Protein AF-A0A9D2R2S8-F1 (afdb_monomer)

Foldseek 3Di:
DDLDDPVLVVQQVQLQVQLLCCCCPVVVDDSVVLVVLCCPDVLVVCSSNSPCCSRPVDHSVRSNVRSCVRVVNDDDPDPPPDD

Mean predicted aligned error: 6.1 Å

Solvent-accessible surface area (backbone atoms only — not comparable to full-atom values): 4743 Å² total; per-residue (Å²): 136,73,70,51,58,78,72,47,50,59,35,30,53,48,26,52,49,44,16,51,50,39,39,33,75,74,70,64,41,56,67,68,62,49,50,53,46,34,69,76,27,71,63,40,57,37,44,69,68,45,37,57,56,66,25,70,67,44,53,15,59,57,52,35,53,49,34,39,55,70,70,68,52,88,69,82,80,72,74,78,79,74,130

Sequence (83 aa):
MRAYDEDYLGMAQRVMGDMMDFAVNSYGFDADEFFGMFLVSDAAAQVEHGNPTYVAGMTGCELAKEVIRQSGLVREELPDERR

Organism: NCBI:txid2838557

Structure (mmCIF, N/CA/C/O backbone):
data_AF-A0A9D2R2S8-F1
#
_entry.id   AF-A0A9D2R2S8-F1
#
loop_
_atom_site.group_PDB
_atom_site.id
_atom_site.type_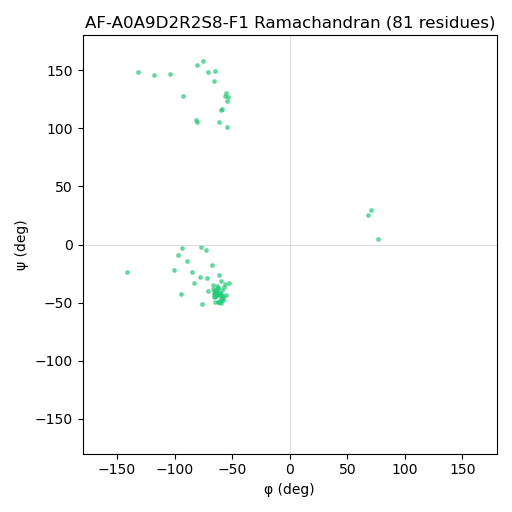symbol
_atom_site.label_atom_id
_atom_site.label_alt_id
_atom_site.label_comp_id
_atom_site.label_asym_id
_atom_site.label_entity_id
_atom_site.label_seq_id
_atom_site.pdbx_PDB_ins_code
_atom_site.Cartn_x
_atom_site.Cartn_y
_atom_site.Cartn_z
_atom_site.occupancy
_atom_site.B_iso_or_equiv
_atom_site.auth_seq_id
_atom_site.auth_comp_id
_atom_site.auth_asym_id
_atom_site.auth_atom_id
_atom_site.pdbx_PDB_model_num
ATOM 1 N N . MET A 1 1 ? 13.282 -11.688 -18.419 1.00 47.41 1 MET A N 1
ATOM 2 C CA . MET A 1 1 ? 12.296 -10.590 -18.422 1.00 47.41 1 MET A CA 1
ATOM 3 C C . MET A 1 1 ? 12.349 -9.965 -17.040 1.00 47.41 1 MET A C 1
ATOM 5 O O . MET A 1 1 ? 12.158 -10.700 -16.081 1.00 47.41 1 MET A O 1
ATOM 9 N N . ARG A 1 2 ? 12.750 -8.694 -16.914 1.00 56.81 2 ARG A N 1
ATOM 10 C CA . ARG A 1 2 ? 12.666 -7.970 -15.637 1.00 56.81 2 ARG A CA 1
ATOM 11 C C . ARG A 1 2 ? 11.326 -7.241 -15.625 1.00 56.81 2 ARG A C 1
ATOM 13 O O . ARG A 1 2 ? 11.021 -6.568 -16.602 1.00 56.81 2 ARG A O 1
ATOM 20 N N . ALA A 1 3 ? 10.539 -7.417 -14.567 1.00 55.84 3 ALA A N 1
ATOM 21 C CA . ALA A 1 3 ? 9.278 -6.692 -14.389 1.00 55.84 3 ALA A CA 1
ATOM 22 C C . ALA A 1 3 ? 9.502 -5.184 -14.152 1.00 55.84 3 ALA A C 1
ATOM 24 O O . ALA A 1 3 ? 8.597 -4.390 -14.369 1.00 55.84 3 ALA A O 1
ATOM 25 N N . TYR A 1 4 ? 10.726 -4.793 -13.779 1.00 57.62 4 TYR A N 1
ATOM 26 C CA . TYR A 1 4 ? 11.120 -3.416 -13.492 1.00 57.62 4 TYR A CA 1
ATOM 27 C C . TYR A 1 4 ? 12.418 -3.054 -14.215 1.00 57.62 4 TYR A C 1
ATOM 29 O O . TYR A 1 4 ? 13.305 -3.901 -14.368 1.00 57.62 4 TYR A O 1
ATOM 37 N N . ASP A 1 5 ? 12.559 -1.782 -14.585 1.00 66.00 5 ASP A N 1
ATOM 38 C CA . ASP A 1 5 ? 13.888 -1.183 -14.735 1.00 66.00 5 ASP A CA 1
ATOM 39 C C . ASP A 1 5 ? 14.571 -1.139 -13.354 1.00 66.00 5 ASP A C 1
ATOM 41 O O . ASP A 1 5 ? 13.879 -1.044 -12.335 1.00 66.00 5 ASP A O 1
ATOM 45 N N . GLU A 1 6 ? 15.901 -1.233 -13.282 1.00 66.88 6 GLU A N 1
ATOM 46 C CA . GLU A 1 6 ? 16.617 -1.310 -11.986 1.00 66.88 6 GLU A CA 1
ATOM 47 C C . GLU A 1 6 ? 16.288 -0.125 -11.065 1.00 66.88 6 GLU A C 1
ATOM 49 O O . GLU A 1 6 ? 16.129 -0.304 -9.855 1.00 66.88 6 GLU A O 1
ATOM 54 N N . ASP A 1 7 ? 16.071 1.050 -11.656 1.00 69.06 7 ASP A N 1
ATOM 55 C CA . ASP A 1 7 ? 15.699 2.273 -10.946 1.00 69.06 7 ASP A CA 1
ATOM 56 C C . ASP A 1 7 ? 14.298 2.188 -10.315 1.00 69.06 7 ASP A C 1
ATOM 58 O O . ASP A 1 7 ? 14.076 2.688 -9.211 1.00 69.06 7 ASP A O 1
ATOM 62 N N . TYR A 1 8 ? 13.351 1.502 -10.964 1.00 73.75 8 TYR A N 1
ATOM 63 C CA . TYR A 1 8 ? 11.980 1.359 -10.463 1.00 73.75 8 TYR A CA 1
ATOM 64 C C . TYR A 1 8 ? 11.863 0.325 -9.349 1.00 73.75 8 TYR A C 1
ATOM 66 O O . TYR A 1 8 ? 10.998 0.466 -8.488 1.00 73.75 8 TYR A O 1
ATOM 74 N N . LEU A 1 9 ? 12.733 -0.689 -9.320 1.00 81.75 9 LEU A N 1
ATOM 75 C CA . LEU A 1 9 ? 12.726 -1.679 -8.242 1.00 81.75 9 LEU A CA 1
ATOM 76 C C . LEU A 1 9 ? 13.081 -1.032 -6.896 1.00 81.75 9 LEU A C 1
ATOM 78 O O . LEU A 1 9 ? 12.411 -1.282 -5.894 1.00 81.75 9 LEU A O 1
ATOM 82 N N . GLY A 1 10 ? 14.104 -0.172 -6.882 1.00 85.00 10 GLY A N 1
ATOM 83 C CA . GLY A 1 10 ? 14.493 0.567 -5.679 1.00 85.00 10 GLY A CA 1
ATOM 84 C C . GLY A 1 10 ? 13.408 1.542 -5.213 1.00 85.00 10 GLY A C 1
ATOM 85 O O . GLY A 1 10 ? 13.143 1.646 -4.015 1.00 85.00 10 GLY A O 1
ATOM 86 N N . MET A 1 11 ? 12.733 2.215 -6.151 1.00 85.94 11 MET A N 1
ATOM 87 C CA . MET A 1 11 ? 11.602 3.092 -5.824 1.00 85.94 11 MET A CA 1
ATOM 88 C C . MET A 1 11 ? 10.409 2.306 -5.274 1.00 85.94 11 MET A C 1
ATOM 90 O O . MET A 1 11 ? 9.885 2.676 -4.227 1.00 85.94 11 MET A O 1
ATOM 94 N N . ALA A 1 12 ? 10.051 1.178 -5.896 1.00 87.94 12 ALA A N 1
ATOM 95 C CA . ALA A 1 12 ? 8.964 0.320 -5.434 1.00 87.94 12 ALA A CA 1
ATOM 96 C C . ALA A 1 12 ? 9.196 -0.160 -3.994 1.00 87.94 12 ALA A C 1
ATOM 98 O O . ALA A 1 12 ? 8.298 -0.083 -3.159 1.00 87.94 12 ALA A O 1
ATOM 99 N N . GLN A 1 13 ? 10.415 -0.615 -3.681 1.00 90.25 13 GLN A N 1
ATOM 100 C CA . GLN A 1 13 ? 10.784 -1.041 -2.327 1.00 90.25 13 GLN A CA 1
ATOM 101 C C . GLN A 1 13 ? 10.640 0.088 -1.308 1.00 90.25 13 GLN A C 1
ATOM 103 O O . GLN A 1 13 ? 10.124 -0.139 -0.215 1.00 90.25 13 GLN A O 1
ATOM 108 N N . ARG A 1 14 ? 11.061 1.304 -1.670 1.00 92.06 14 ARG A N 1
ATOM 109 C CA . ARG A 1 14 ? 10.921 2.476 -0.806 1.00 92.06 14 ARG A CA 1
ATOM 110 C C . ARG A 1 14 ? 9.455 2.833 -0.567 1.00 92.06 14 ARG A C 1
ATOM 112 O O . ARG A 1 14 ? 9.063 2.973 0.582 1.00 92.06 14 ARG A O 1
ATOM 119 N N . VAL A 1 15 ? 8.649 2.920 -1.626 1.00 92.62 15 VAL A N 1
ATOM 120 C CA . VAL A 1 15 ? 7.215 3.239 -1.525 1.00 92.62 15 VAL A CA 1
ATOM 121 C C . VAL A 1 15 ? 6.480 2.201 -0.674 1.00 92.62 15 VAL A C 1
ATOM 123 O O . VAL A 1 15 ? 5.690 2.573 0.189 1.00 92.62 15 VAL A O 1
ATOM 126 N N . MET A 1 16 ? 6.768 0.908 -0.858 1.00 93.38 16 MET A N 1
ATOM 127 C CA . MET A 1 16 ? 6.182 -0.157 -0.035 1.00 93.38 16 MET A CA 1
ATOM 128 C C . MET A 1 16 ? 6.646 -0.099 1.426 1.00 93.38 16 MET A C 1
ATOM 130 O O . MET A 1 16 ? 5.846 -0.347 2.325 1.00 93.38 16 MET A O 1
ATOM 134 N N . GLY A 1 17 ? 7.914 0.239 1.674 1.00 94.88 17 GLY A N 1
ATOM 135 C CA . GLY A 1 17 ? 8.428 0.451 3.028 1.00 94.88 17 GLY A CA 1
ATOM 136 C C . GLY A 1 17 ? 7.713 1.602 3.733 1.00 94.88 17 GLY A C 1
ATOM 137 O O . GLY A 1 17 ? 7.192 1.416 4.829 1.00 94.88 17 GLY A O 1
ATOM 138 N N . ASP A 1 18 ? 7.609 2.749 3.060 1.00 95.06 18 ASP A N 1
ATOM 139 C CA . ASP A 1 18 ? 6.919 3.939 3.565 1.00 95.06 18 ASP A CA 1
ATOM 140 C C . ASP A 1 18 ? 5.414 3.665 3.786 1.00 95.06 18 ASP A C 1
ATOM 142 O O . ASP A 1 18 ? 4.824 4.146 4.750 1.00 95.06 18 ASP A O 1
ATOM 146 N N . MET A 1 19 ? 4.785 2.852 2.927 1.00 95.88 19 MET A N 1
ATOM 147 C CA . MET A 1 19 ? 3.393 2.409 3.084 1.00 95.88 19 MET A CA 1
ATOM 148 C C . MET A 1 19 ? 3.193 1.603 4.373 1.00 95.88 19 MET A C 1
ATOM 150 O O . MET A 1 19 ? 2.263 1.882 5.132 1.00 95.88 19 MET A O 1
ATOM 154 N N . MET A 1 20 ? 4.047 0.603 4.611 1.00 95.94 20 MET A N 1
ATOM 155 C CA . MET A 1 20 ? 3.977 -0.237 5.810 1.00 95.94 20 MET A CA 1
ATOM 156 C C . MET A 1 20 ? 4.240 0.578 7.077 1.00 95.94 20 MET A C 1
ATOM 158 O O . MET A 1 20 ? 3.501 0.447 8.052 1.00 95.94 20 MET A O 1
ATOM 162 N N . ASP A 1 21 ? 5.257 1.442 7.049 1.00 95.31 21 ASP A N 1
ATOM 163 C CA . ASP A 1 21 ? 5.596 2.322 8.168 1.00 95.31 21 ASP A CA 1
ATOM 164 C C . ASP A 1 21 ? 4.415 3.225 8.544 1.00 95.31 21 ASP A C 1
ATOM 166 O O . ASP A 1 21 ? 4.010 3.269 9.705 1.00 95.31 21 ASP A O 1
ATOM 170 N N . PHE A 1 22 ? 3.787 3.860 7.552 1.00 93.19 22 PHE A N 1
ATOM 171 C CA . PHE A 1 22 ? 2.628 4.721 7.769 1.00 93.19 22 PHE A CA 1
ATOM 172 C C . PHE A 1 22 ? 1.413 3.952 8.307 1.00 93.19 22 PHE A C 1
ATOM 174 O O . PHE A 1 22 ? 0.735 4.405 9.232 1.00 93.19 22 PHE A O 1
ATOM 181 N N . ALA A 1 23 ? 1.131 2.764 7.770 1.00 93.38 23 ALA A N 1
ATOM 182 C CA . ALA A 1 23 ? 0.017 1.945 8.239 1.00 93.38 23 ALA A CA 1
ATOM 183 C C . ALA A 1 23 ? 0.169 1.533 9.713 1.00 93.38 23 ALA A C 1
ATOM 185 O O . ALA A 1 23 ? -0.795 1.611 10.482 1.00 93.38 23 ALA A O 1
ATOM 186 N N . VAL A 1 24 ? 1.378 1.137 10.116 1.00 94.19 24 VAL A N 1
ATOM 187 C CA . VAL A 1 24 ? 1.667 0.696 11.485 1.00 94.19 24 VAL A CA 1
ATOM 188 C C . VAL A 1 24 ? 1.756 1.885 12.439 1.00 94.19 24 VAL A C 1
ATOM 190 O O . VAL A 1 24 ? 1.082 1.898 13.465 1.00 94.19 24 VAL A O 1
ATOM 193 N N . ASN A 1 25 ? 2.546 2.909 12.111 1.00 92.81 25 ASN A N 1
ATOM 194 C CA . ASN A 1 25 ? 2.848 3.991 13.050 1.00 92.81 25 ASN A CA 1
ATOM 195 C C . ASN A 1 25 ? 1.776 5.083 13.093 1.00 92.81 25 ASN A C 1
ATOM 197 O O . ASN A 1 25 ? 1.548 5.661 14.154 1.00 92.81 25 ASN A O 1
ATOM 201 N N . SER A 1 26 ? 1.107 5.372 11.974 1.00 90.00 2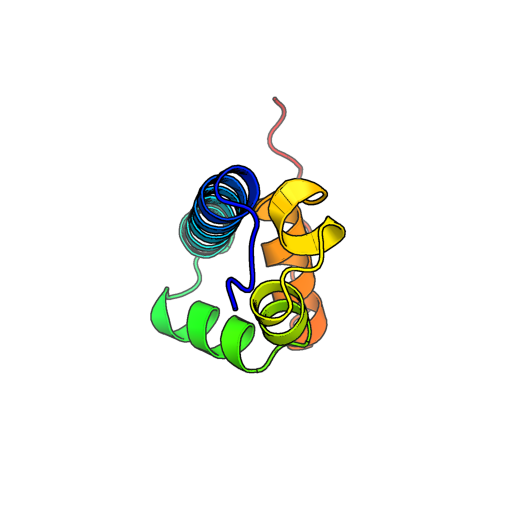6 SER A N 1
ATOM 202 C CA . SER A 1 26 ? 0.097 6.436 11.917 1.00 90.00 26 SER A CA 1
ATOM 203 C C . SER A 1 26 ? -1.314 5.896 12.144 1.00 90.00 26 SER A C 1
ATOM 205 O O . SER A 1 26 ? -2.080 6.485 12.904 1.00 90.00 26 SER A O 1
ATOM 207 N N . TYR A 1 27 ? -1.661 4.753 11.543 1.00 87.81 27 TYR A N 1
ATOM 208 C CA . TYR A 1 27 ? -2.984 4.140 11.717 1.00 87.81 27 TYR A CA 1
ATOM 209 C C . TYR A 1 27 ? -3.038 3.035 12.783 1.00 87.81 27 TYR A C 1
ATOM 211 O O . TYR A 1 27 ? -4.137 2.603 13.139 1.00 87.81 27 TYR A O 1
ATOM 219 N N . GLY A 1 28 ? -1.908 2.581 13.327 1.00 90.69 28 GLY A N 1
ATOM 220 C CA . GLY A 1 28 ? -1.903 1.567 14.385 1.00 90.69 28 GLY A CA 1
ATOM 221 C C . GLY A 1 28 ? -2.367 0.187 13.919 1.00 90.69 28 GLY A C 1
ATOM 222 O O . GLY A 1 28 ? -2.916 -0.562 14.726 1.00 90.69 28 GLY A O 1
ATOM 223 N N . PHE A 1 29 ? -2.229 -0.134 12.629 1.00 92.88 29 PHE A N 1
ATOM 224 C CA . PHE A 1 29 ? -2.481 -1.493 12.156 1.00 92.88 29 PHE A CA 1
ATOM 225 C C . PHE A 1 29 ? -1.385 -2.445 12.630 1.00 92.88 29 PHE A C 1
ATOM 227 O O . PHE A 1 29 ? -0.217 -2.068 12.734 1.00 92.88 29 PHE A O 1
ATOM 234 N N . ASP A 1 30 ? -1.761 -3.701 12.850 1.00 95.75 30 ASP A N 1
ATOM 235 C CA . ASP A 1 30 ? -0.781 -4.776 12.870 1.00 95.75 30 ASP A CA 1
ATOM 236 C C . ASP A 1 30 ? -0.168 -4.946 11.468 1.00 95.75 30 ASP A C 1
ATOM 238 O O . ASP A 1 30 ? -0.856 -4.810 10.449 1.00 95.75 30 ASP A O 1
ATOM 242 N N . ALA A 1 31 ? 1.137 -5.212 11.412 1.00 93.62 31 ALA A N 1
ATOM 243 C CA . ALA A 1 31 ? 1.855 -5.301 10.146 1.00 93.62 31 ALA A CA 1
ATOM 244 C C . ALA A 1 31 ? 1.362 -6.477 9.289 1.00 93.62 31 ALA A C 1
ATOM 246 O O . ALA A 1 31 ? 1.199 -6.314 8.079 1.00 93.62 31 ALA A O 1
ATOM 247 N N . ASP A 1 32 ? 1.083 -7.633 9.895 1.00 95.25 32 ASP A N 1
ATOM 248 C CA . ASP A 1 32 ? 0.615 -8.814 9.167 1.00 95.25 32 ASP A CA 1
ATOM 249 C C . ASP A 1 32 ? -0.825 -8.609 8.681 1.00 95.25 32 ASP A C 1
ATOM 251 O O . ASP A 1 32 ? -1.153 -8.948 7.540 1.00 95.25 32 ASP A O 1
ATOM 255 N N . GLU A 1 33 ? -1.676 -7.994 9.510 1.00 94.56 33 GLU A N 1
ATOM 256 C CA . GLU A 1 33 ? -3.045 -7.631 9.127 1.00 94.56 33 GLU A CA 1
ATOM 257 C C . GLU A 1 33 ? -3.052 -6.674 7.929 1.00 94.56 33 GLU A C 1
ATOM 259 O O . GLU A 1 33 ? -3.733 -6.917 6.926 1.00 94.56 33 GLU A O 1
ATOM 264 N N . PHE A 1 34 ? -2.266 -5.598 8.005 1.00 95.75 34 PHE A N 1
ATOM 265 C CA . PHE A 1 34 ? -2.206 -4.617 6.931 1.00 95.75 34 PHE A CA 1
ATOM 266 C C . PHE A 1 34 ? -1.601 -5.192 5.654 1.00 95.75 34 PHE A C 1
ATOM 268 O O . PHE A 1 34 ? -2.125 -4.961 4.562 1.00 95.75 34 PHE A O 1
ATOM 275 N N . PHE A 1 35 ? -0.538 -5.986 5.774 1.00 95.00 35 PHE A N 1
ATOM 276 C CA . PHE A 1 35 ? 0.049 -6.643 4.617 1.00 95.00 35 PHE A CA 1
ATOM 277 C C . PHE A 1 35 ? -0.941 -7.615 3.963 1.00 95.00 35 PHE A C 1
ATOM 279 O O . PHE A 1 35 ? -1.035 -7.663 2.738 1.00 95.00 35 PHE A O 1
ATOM 286 N N . GLY A 1 36 ? -1.756 -8.317 4.756 1.00 95.56 36 GLY A N 1
ATOM 287 C CA . GLY A 1 36 ? -2.865 -9.127 4.253 1.00 95.56 36 GLY A CA 1
ATOM 288 C C . GLY A 1 36 ? -3.871 -8.319 3.429 1.00 95.56 36 GLY A C 1
ATOM 289 O O . GLY A 1 36 ? -4.254 -8.756 2.343 1.00 95.56 36 GLY A O 1
ATOM 290 N N . MET A 1 37 ? -4.250 -7.121 3.892 1.00 94.81 37 MET A N 1
ATOM 291 C CA . MET A 1 37 ? -5.109 -6.207 3.124 1.00 94.81 37 MET A CA 1
ATOM 292 C C . MET A 1 37 ? -4.448 -5.752 1.821 1.00 94.81 37 MET A C 1
ATOM 294 O O . MET A 1 37 ? -5.104 -5.726 0.781 1.00 94.81 37 MET A O 1
ATOM 298 N N . PHE A 1 38 ? -3.153 -5.428 1.856 1.00 95.44 38 PHE A N 1
ATOM 299 C CA . PHE A 1 38 ? -2.403 -5.064 0.657 1.00 95.44 38 PHE A CA 1
ATOM 300 C C . PHE A 1 38 ? -2.402 -6.203 -0.366 1.00 95.44 38 PHE A C 1
ATOM 302 O O . PHE A 1 38 ? -2.739 -5.966 -1.522 1.00 95.44 38 PHE A O 1
ATOM 309 N N . LEU A 1 39 ? -2.108 -7.440 0.044 1.00 94.69 39 LEU A N 1
ATOM 310 C CA . LEU A 1 39 ? -2.020 -8.591 -0.863 1.00 94.69 39 LEU A CA 1
ATOM 311 C C . LEU A 1 39 ? -3.315 -8.883 -1.632 1.00 94.69 39 LEU A C 1
ATOM 313 O O . LEU A 1 39 ? -3.250 -9.380 -2.754 1.00 94.69 39 LEU A O 1
ATOM 317 N N . VAL A 1 40 ? -4.479 -8.594 -1.044 1.00 93.88 40 VAL A N 1
ATOM 318 C CA . VAL A 1 40 ? -5.786 -8.793 -1.699 1.00 93.88 40 VAL A CA 1
ATOM 319 C C . VAL A 1 40 ? -6.307 -7.541 -2.410 1.00 93.88 40 VAL A C 1
ATOM 321 O O . VAL A 1 40 ? -7.372 -7.589 -3.021 1.00 93.88 40 VAL A O 1
ATOM 324 N N . SER A 1 41 ? -5.582 -6.425 -2.320 1.00 93.38 41 SER A N 1
ATOM 325 C CA . SER A 1 41 ? -5.931 -5.164 -2.974 1.00 93.38 41 SER A CA 1
ATOM 326 C C . SER A 1 41 ? -5.521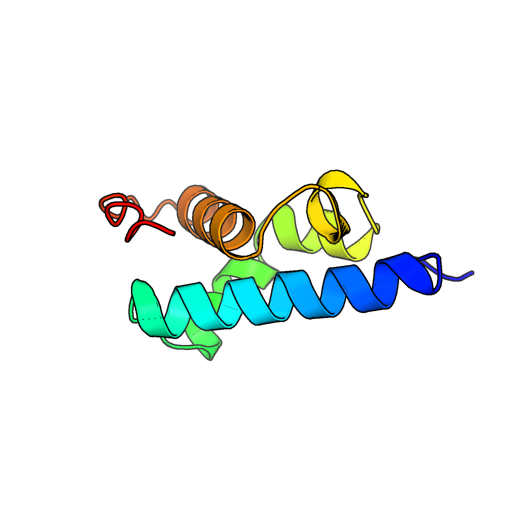 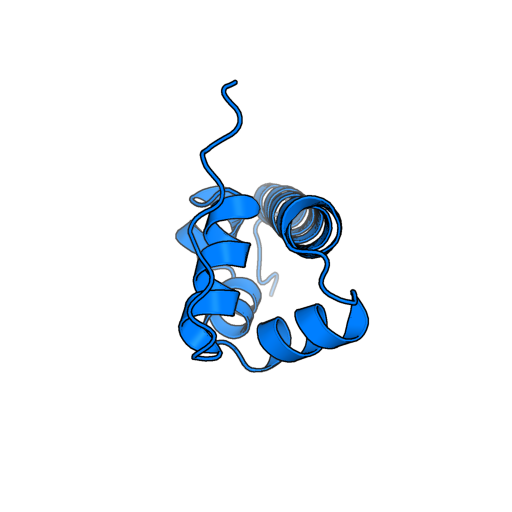-5.160 -4.449 1.00 93.38 41 SER A C 1
ATOM 328 O O . SER A 1 41 ? -4.535 -5.788 -4.846 1.00 93.38 41 SER A O 1
ATOM 330 N N . ASP A 1 42 ? -6.208 -4.356 -5.259 1.00 92.75 42 ASP A N 1
ATOM 331 C CA . ASP A 1 42 ? -5.795 -4.085 -6.639 1.00 92.75 42 ASP A CA 1
ATOM 332 C C . ASP A 1 42 ? -4.413 -3.412 -6.679 1.00 92.75 42 ASP A C 1
ATOM 334 O O . ASP A 1 42 ? -3.677 -3.556 -7.656 1.00 92.75 42 ASP A O 1
ATOM 338 N N . ALA A 1 43 ? -4.027 -2.703 -5.611 1.00 91.88 43 ALA A N 1
ATOM 339 C CA . ALA A 1 43 ? -2.732 -2.038 -5.515 1.00 91.88 43 ALA A CA 1
ATOM 340 C C . ALA A 1 43 ? -1.558 -3.031 -5.562 1.00 91.88 43 ALA A C 1
ATOM 342 O O . ALA A 1 43 ? -0.559 -2.745 -6.223 1.00 91.88 43 ALA A O 1
ATOM 343 N N . ALA A 1 44 ? -1.684 -4.216 -4.951 1.00 92.12 44 ALA A N 1
ATOM 344 C CA . ALA A 1 44 ? -0.654 -5.253 -5.043 1.00 92.12 44 ALA A CA 1
ATOM 345 C C . ALA A 1 44 ? -0.465 -5.742 -6.483 1.00 92.12 44 ALA A C 1
ATOM 347 O O . ALA A 1 44 ? 0.672 -5.853 -6.945 1.00 92.12 44 ALA A O 1
ATOM 348 N N . ALA A 1 45 ? -1.558 -5.933 -7.228 1.00 91.62 45 ALA A N 1
ATOM 349 C CA . ALA A 1 45 ? -1.481 -6.283 -8.642 1.00 91.62 45 ALA A CA 1
ATOM 350 C C . ALA A 1 45 ? -0.804 -5.170 -9.462 1.00 91.62 45 ALA A C 1
ATOM 352 O O . ALA A 1 45 ? 0.013 -5.456 -10.335 1.00 91.62 45 ALA A O 1
ATOM 353 N N . GLN A 1 46 ? -1.090 -3.893 -9.186 1.00 91.94 46 GLN A N 1
ATOM 354 C CA . GLN A 1 46 ? -0.429 -2.779 -9.882 1.00 91.94 46 GLN A CA 1
ATOM 355 C C . GLN A 1 46 ? 1.072 -2.712 -9.589 1.00 91.94 46 GLN A C 1
ATOM 357 O O . GLN A 1 46 ? 1.864 -2.468 -10.505 1.00 91.94 46 GLN A O 1
ATOM 362 N N . VAL A 1 47 ? 1.466 -2.958 -8.335 1.00 87.50 47 VAL A N 1
ATOM 363 C CA . VAL A 1 47 ? 2.875 -3.047 -7.949 1.00 87.50 47 VAL A CA 1
ATOM 364 C C . VAL A 1 47 ? 3.541 -4.209 -8.679 1.00 87.50 47 VAL A C 1
ATOM 366 O O . VAL A 1 47 ? 4.561 -3.967 -9.314 1.00 87.50 47 VAL A O 1
ATOM 369 N N . GLU A 1 48 ? 2.964 -5.416 -8.674 1.00 87.50 48 GLU A N 1
ATOM 370 C CA . GLU A 1 48 ? 3.506 -6.616 -9.342 1.00 87.50 48 GLU A CA 1
ATOM 371 C C . GLU A 1 48 ? 3.779 -6.395 -10.838 1.00 87.50 48 GLU A C 1
ATOM 373 O O . GLU A 1 48 ? 4.835 -6.774 -11.347 1.00 87.50 48 GLU A O 1
ATOM 378 N N . HIS A 1 49 ? 2.855 -5.732 -11.540 1.00 87.69 49 HIS A N 1
ATOM 379 C CA . HIS A 1 49 ? 3.001 -5.411 -12.964 1.00 87.69 49 HIS A CA 1
ATOM 380 C C . HIS A 1 49 ? 3.954 -4.235 -13.236 1.00 87.69 49 HIS A C 1
ATOM 382 O O . HIS A 1 49 ? 4.176 -3.884 -14.395 1.00 87.69 49 HIS A O 1
ATOM 388 N N . GLY A 1 50 ? 4.501 -3.610 -12.191 1.00 83.69 50 GLY A N 1
ATOM 389 C CA . GLY A 1 50 ? 5.428 -2.492 -12.311 1.00 83.69 50 GLY A CA 1
ATOM 390 C C . GLY A 1 50 ? 4.779 -1.203 -12.805 1.00 83.69 50 GLY A C 1
ATOM 391 O O . GLY A 1 50 ? 5.449 -0.410 -13.465 1.00 83.69 50 GLY A O 1
ATOM 392 N N . ASN A 1 51 ? 3.490 -0.978 -12.518 1.00 87.19 51 ASN A N 1
ATOM 393 C CA . ASN A 1 51 ? 2.794 0.232 -12.953 1.00 87.19 51 ASN A CA 1
ATOM 394 C C . ASN A 1 51 ? 3.487 1.484 -12.371 1.00 87.19 51 ASN A C 1
ATOM 396 O O . ASN A 1 51 ? 3.440 1.667 -11.149 1.00 87.19 51 ASN A O 1
ATOM 400 N N . PRO A 1 52 ? 4.067 2.379 -13.205 1.00 83.31 52 PRO A N 1
ATOM 401 C CA . PRO A 1 52 ? 4.847 3.534 -12.752 1.00 83.31 52 PRO A CA 1
ATOM 402 C C . PRO A 1 52 ? 4.122 4.424 -11.743 1.00 83.31 52 PRO A C 1
ATOM 404 O O . PRO A 1 52 ? 4.757 4.964 -10.840 1.00 83.31 52 PRO A O 1
ATOM 407 N N . THR A 1 53 ? 2.795 4.544 -11.848 1.00 86.62 53 THR A N 1
ATOM 408 C CA . THR A 1 53 ? 1.985 5.300 -10.887 1.00 86.62 53 THR A CA 1
ATOM 409 C C . THR A 1 53 ? 2.126 4.741 -9.473 1.00 86.62 53 THR A C 1
ATOM 411 O O . THR A 1 53 ? 2.339 5.511 -8.549 1.00 86.62 53 THR A O 1
ATOM 414 N N . TYR A 1 54 ? 2.093 3.421 -9.303 1.00 86.56 54 TYR A N 1
ATOM 415 C CA . TYR A 1 54 ? 2.122 2.770 -7.988 1.00 86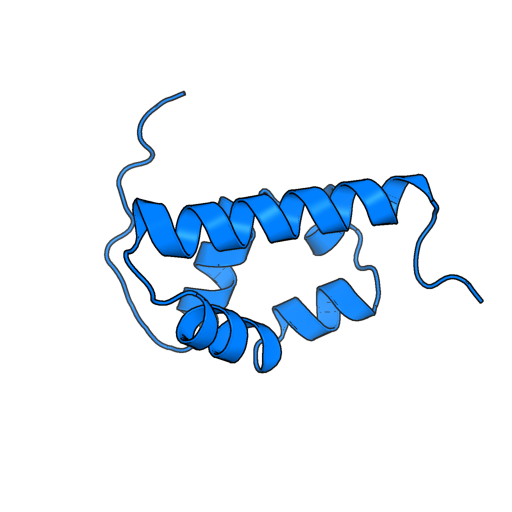.56 54 TYR A CA 1
ATOM 416 C C . TYR A 1 54 ? 3.537 2.578 -7.439 1.00 86.56 54 TYR A C 1
ATOM 418 O O . TYR A 1 54 ? 3.713 2.462 -6.230 1.00 86.56 54 TYR A O 1
ATOM 426 N N . VAL A 1 55 ? 4.546 2.536 -8.313 1.00 81.50 55 VAL A N 1
ATOM 427 C CA . VAL A 1 55 ? 5.932 2.243 -7.908 1.00 81.50 55 VAL A CA 1
ATOM 428 C C . VAL A 1 55 ? 6.810 3.488 -7.784 1.00 81.50 55 VAL A C 1
ATOM 430 O O . VAL A 1 55 ? 7.825 3.444 -7.096 1.00 81.50 55 VAL A O 1
ATOM 433 N N . ALA A 1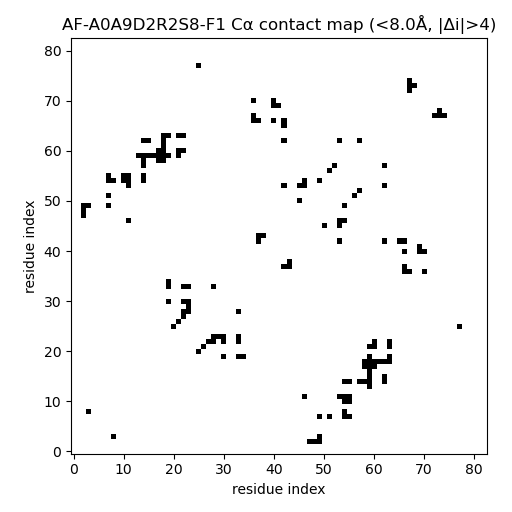 56 ? 6.438 4.585 -8.450 1.00 81.50 56 ALA A N 1
ATOM 434 C CA . ALA A 1 56 ? 7.205 5.833 -8.462 1.00 81.50 56 ALA A CA 1
ATOM 435 C C . ALA A 1 56 ? 6.338 7.105 -8.421 1.00 81.50 56 ALA A C 1
ATOM 437 O O . ALA A 1 56 ? 6.831 8.161 -8.033 1.00 81.50 56 ALA A O 1
ATOM 438 N N . GLY A 1 57 ? 5.072 7.031 -8.844 1.00 85.12 57 GLY A N 1
ATOM 439 C CA . GLY A 1 57 ? 4.170 8.185 -8.934 1.00 85.12 57 GLY A CA 1
ATOM 440 C C . GLY A 1 57 ? 3.355 8.482 -7.672 1.00 85.12 57 GLY A C 1
ATOM 441 O O . GLY A 1 57 ? 2.787 9.566 -7.583 1.00 85.12 57 GLY A O 1
ATOM 442 N N . MET A 1 58 ? 3.300 7.551 -6.721 1.00 89.81 58 MET A N 1
ATOM 443 C CA . MET A 1 58 ? 2.582 7.674 -5.453 1.00 89.81 58 MET A CA 1
ATOM 444 C C . MET A 1 58 ? 3.557 7.593 -4.283 1.00 89.81 58 MET A C 1
ATOM 446 O O . MET A 1 58 ? 4.545 6.857 -4.316 1.00 89.81 58 MET A O 1
ATOM 450 N N . THR A 1 59 ? 3.256 8.333 -3.224 1.00 92.56 59 THR A N 1
ATOM 451 C CA . THR A 1 59 ? 3.925 8.191 -1.929 1.00 92.56 59 THR A CA 1
ATOM 452 C C . THR A 1 59 ? 3.437 6.935 -1.200 1.00 92.56 59 THR A C 1
ATOM 454 O O . THR A 1 59 ? 2.325 6.456 -1.436 1.00 92.56 59 THR A O 1
ATOM 457 N N . GLY A 1 60 ? 4.234 6.419 -0.258 1.00 92.06 60 GLY A N 1
ATOM 458 C CA . GLY A 1 60 ? 3.814 5.291 0.584 1.00 92.06 60 GLY A CA 1
ATOM 459 C C . GLY A 1 60 ? 2.524 5.577 1.362 1.00 92.06 60 GLY A C 1
ATOM 460 O O . GLY A 1 60 ? 1.654 4.713 1.456 1.00 92.06 60 GLY A O 1
ATOM 461 N N . CYS A 1 61 ? 2.337 6.816 1.829 1.00 93.00 61 CYS A N 1
ATOM 462 C CA . CYS A 1 61 ? 1.115 7.240 2.514 1.00 93.00 61 CYS A CA 1
ATOM 463 C C . CYS A 1 61 ? -0.122 7.179 1.606 1.00 93.00 61 CYS A C 1
ATOM 465 O O . CYS A 1 61 ? -1.177 6.711 2.032 1.00 93.00 61 CYS A O 1
ATOM 467 N N 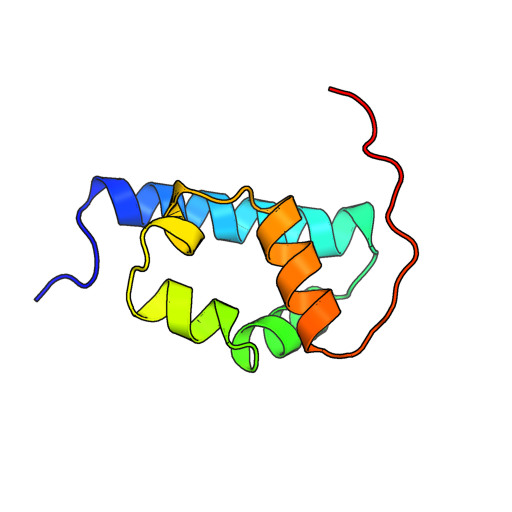. GLU A 1 62 ? -0.012 7.645 0.358 1.00 93.00 62 GLU A N 1
ATOM 468 C CA . GLU A 1 62 ? -1.106 7.569 -0.621 1.00 93.00 62 GLU A CA 1
ATOM 469 C C . GLU A 1 62 ? -1.443 6.119 -0.962 1.00 93.00 62 GLU A C 1
ATOM 471 O O . GLU A 1 62 ? -2.618 5.757 -1.014 1.00 93.00 62 GLU A O 1
ATOM 476 N N . LEU A 1 63 ? -0.421 5.274 -1.125 1.00 94.50 63 LEU A N 1
ATOM 477 C CA . LEU A 1 63 ? -0.612 3.848 -1.363 1.00 94.50 63 LEU A CA 1
ATOM 478 C C . LEU A 1 63 ? -1.323 3.173 -0.180 1.00 94.50 63 LEU A C 1
ATOM 480 O O . LEU A 1 63 ? -2.259 2.403 -0.379 1.00 94.50 63 LEU A O 1
ATOM 484 N N . ALA A 1 64 ? -0.947 3.513 1.055 1.00 93.94 64 ALA A N 1
ATOM 485 C CA . ALA A 1 64 ? -1.585 2.972 2.250 1.00 93.94 64 ALA A CA 1
ATOM 486 C C . ALA A 1 64 ? -3.054 3.397 2.368 1.00 93.94 64 ALA A C 1
ATOM 488 O O . ALA A 1 64 ? -3.921 2.565 2.640 1.00 93.94 64 ALA A O 1
ATOM 489 N N . LYS A 1 65 ? -3.348 4.683 2.122 1.00 92.19 65 LYS A N 1
ATOM 490 C CA . LYS A 1 65 ? -4.723 5.206 2.087 1.00 92.19 65 LYS A CA 1
ATOM 491 C C . LYS A 1 65 ? -5.557 4.477 1.026 1.00 92.19 65 LYS A C 1
ATOM 493 O O . LYS A 1 65 ? -6.708 4.140 1.293 1.00 92.19 65 LYS A O 1
ATOM 498 N N . GLU A 1 66 ? -4.974 4.168 -0.132 1.00 92.88 66 GLU A N 1
ATOM 499 C CA . GLU A 1 66 ? -5.649 3.410 -1.190 1.00 92.88 66 GLU A CA 1
ATOM 500 C C . GLU A 1 66 ? -5.958 1.962 -0.774 1.00 92.88 66 GLU A C 1
ATOM 502 O O . GLU A 1 66 ? -7.083 1.504 -0.971 1.00 92.88 66 GLU A O 1
ATOM 507 N N . VAL A 1 67 ? -5.020 1.261 -0.125 1.00 93.75 67 VAL A N 1
ATOM 508 C CA . VAL A 1 67 ? -5.253 -0.095 0.414 1.00 93.75 67 VAL A CA 1
ATOM 509 C C . VAL A 1 67 ? -6.386 -0.098 1.446 1.00 93.75 67 VAL A C 1
ATOM 511 O O . VAL A 1 67 ? -7.289 -0.930 1.372 1.00 93.75 67 VAL A O 1
ATOM 514 N N . ILE A 1 68 ? -6.384 0.862 2.376 1.00 91.69 68 ILE A N 1
ATOM 515 C CA . ILE A 1 68 ? -7.427 1.009 3.410 1.00 91.69 68 ILE A CA 1
ATOM 516 C C . ILE A 1 68 ? -8.790 1.299 2.769 1.00 91.69 68 ILE A C 1
ATOM 518 O O . ILE A 1 68 ? -9.808 0.720 3.147 1.00 91.69 68 ILE A O 1
ATOM 522 N N . ARG A 1 69 ? -8.818 2.166 1.753 1.00 90.38 69 ARG A N 1
ATOM 523 C CA . ARG A 1 69 ? -10.040 2.486 1.010 1.00 90.38 69 ARG A CA 1
ATOM 524 C C . ARG A 1 69 ? -10.606 1.251 0.305 1.00 90.38 69 ARG A C 1
ATOM 526 O O . ARG A 1 69 ? -11.820 1.051 0.309 1.00 90.38 69 ARG A O 1
ATOM 533 N N . GLN A 1 70 ? -9.746 0.429 -0.297 1.00 90.00 70 GLN A N 1
ATOM 534 C CA . GLN A 1 70 ? -10.149 -0.796 -0.992 1.00 90.00 70 GLN A CA 1
ATOM 535 C C . GLN A 1 70 ? -10.602 -1.907 -0.037 1.00 90.00 70 GLN A C 1
ATOM 537 O O . GLN A 1 70 ? -11.479 -2.688 -0.402 1.00 90.00 70 GLN A O 1
ATOM 542 N N . SER A 1 71 ? -10.086 -1.952 1.196 1.00 86.31 71 SER A N 1
ATOM 543 C CA . SER A 1 71 ? -10.543 -2.913 2.209 1.00 86.31 71 SER A CA 1
ATOM 544 C C . SER A 1 71 ? -11.932 -2.591 2.780 1.00 86.31 71 SER A C 1
ATOM 546 O O . SER A 1 71 ? -12.484 -3.373 3.553 1.00 86.31 71 SER A O 1
ATOM 548 N N . GLY A 1 72 ? -12.527 -1.455 2.392 1.00 81.31 72 GLY A N 1
ATOM 549 C CA . GLY A 1 72 ? -13.836 -1.007 2.871 1.00 81.31 72 GLY A CA 1
ATOM 550 C C . GLY A 1 72 ? -13.803 -0.415 4.282 1.00 81.31 72 GLY A C 1
ATOM 551 O O . GLY A 1 72 ? -14.852 -0.066 4.827 1.00 81.31 72 GLY A O 1
ATOM 552 N N . 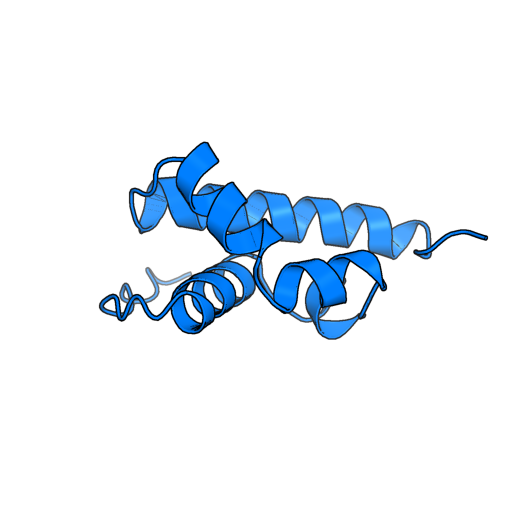LEU A 1 73 ? -12.613 -0.271 4.871 1.00 78.38 73 LEU A N 1
ATOM 553 C CA . LEU A 1 73 ? -12.417 0.400 6.147 1.00 78.38 73 LEU A CA 1
ATOM 554 C C . LEU A 1 73 ? -12.391 1.912 5.910 1.00 78.38 73 LEU A C 1
ATOM 556 O O . LEU A 1 73 ? -11.412 2.467 5.424 1.00 78.38 73 LEU A O 1
ATOM 560 N N . VAL A 1 74 ? -13.465 2.609 6.277 1.00 65.38 74 VAL A N 1
ATOM 561 C CA . VAL A 1 74 ? -13.439 4.075 6.324 1.00 65.38 74 VAL A CA 1
ATOM 562 C C . VAL A 1 74 ? -12.788 4.483 7.641 1.00 65.38 74 VAL A C 1
ATOM 564 O O . VAL A 1 74 ? -13.386 4.325 8.705 1.00 65.38 74 VAL A O 1
ATOM 567 N N . ARG A 1 75 ? -11.553 4.985 7.579 1.00 68.31 75 ARG A N 1
ATOM 568 C CA . ARG A 1 75 ? -10.893 5.642 8.714 1.00 68.31 75 ARG A CA 1
ATOM 569 C C . ARG A 1 75 ? -10.900 7.150 8.506 1.00 68.31 75 ARG A C 1
ATOM 571 O O . ARG A 1 75 ? -10.846 7.609 7.367 1.00 68.31 75 ARG A O 1
ATOM 578 N N . GLU A 1 76 ? -10.998 7.904 9.600 1.00 65.81 76 GLU A N 1
ATOM 579 C CA . GLU A 1 76 ? -10.803 9.353 9.545 1.00 65.81 76 GLU A CA 1
ATOM 580 C C . GLU A 1 76 ? -9.433 9.633 8.928 1.00 65.81 76 GLU A C 1
ATOM 582 O O . GLU A 1 76 ? -8.436 9.020 9.322 1.00 65.81 76 GLU A O 1
ATOM 587 N N . GLU A 1 77 ? -9.396 10.516 7.927 1.00 64.31 77 GLU A N 1
ATOM 588 C CA . GLU A 1 77 ? -8.132 10.975 7.371 1.00 64.31 77 GLU A CA 1
ATOM 589 C C . GLU A 1 77 ? -7.339 11.607 8.507 1.00 64.31 77 GLU A C 1
ATOM 591 O O . GLU A 1 77 ? -7.763 12.606 9.096 1.00 64.31 77 GLU A O 1
ATOM 596 N N . LEU A 1 78 ? -6.193 11.005 8.829 1.00 65.06 78 LEU A N 1
ATOM 597 C CA . LEU A 1 78 ? -5.254 11.645 9.731 1.00 65.06 78 LEU A CA 1
ATOM 598 C C . LEU A 1 78 ? -4.917 13.006 9.119 1.00 65.06 78 LEU A C 1
ATOM 600 O O . LEU A 1 78 ? -4.589 13.052 7.925 1.00 65.06 78 LEU A O 1
ATOM 604 N N . PRO A 1 79 ? -5.038 14.109 9.882 1.00 58.00 79 PRO A N 1
ATOM 605 C CA . PRO A 1 79 ? -4.602 15.400 9.386 1.00 58.00 79 PRO A CA 1
ATOM 606 C C . PRO A 1 79 ? -3.155 15.224 8.949 1.00 58.00 79 PRO A C 1
ATOM 608 O O . PRO A 1 79 ? -2.366 14.692 9.726 1.00 58.00 79 PRO A O 1
ATOM 611 N N . ASP A 1 80 ? -2.832 15.608 7.709 1.00 55.09 80 ASP A N 1
ATOM 612 C CA . ASP A 1 80 ? -1.454 15.567 7.225 1.00 55.09 80 ASP A CA 1
ATOM 613 C C . ASP A 1 80 ? -0.615 16.364 8.230 1.00 55.09 80 ASP A C 1
ATOM 615 O O . ASP A 1 80 ? -0.668 17.603 8.264 1.00 55.09 80 ASP A O 1
ATOM 619 N N . GLU A 1 81 ? 0.090 15.651 9.112 1.00 54.97 81 GLU A N 1
ATOM 620 C CA . GLU A 1 81 ? 1.017 16.251 10.052 1.00 54.97 81 GLU A CA 1
ATOM 621 C C . GLU A 1 81 ? 2.066 16.924 9.180 1.00 54.97 81 GLU A C 1
ATOM 623 O O . GLU A 1 81 ? 2.822 16.289 8.445 1.00 54.97 81 GLU A O 1
ATOM 628 N N . ARG A 1 82 ? 1.954 18.251 9.127 1.00 49.62 82 ARG A N 1
ATOM 629 C CA . ARG A 1 82 ? 2.625 19.079 8.140 1.00 49.62 82 ARG A CA 1
ATOM 630 C C . ARG A 1 82 ? 4.126 18.801 8.155 1.00 49.62 82 ARG A C 1
ATOM 632 O O . ARG A 1 82 ? 4.757 18.967 9.192 1.00 49.62 82 ARG A O 1
ATOM 639 N N . ARG A 1 83 ? 4.624 18.435 6.971 1.00 43.78 83 ARG A N 1
ATOM 640 C CA . ARG A 1 83 ? 5.913 18.806 6.365 1.00 43.78 83 ARG A CA 1
ATOM 641 C C . ARG A 1 83 ? 6.899 19.568 7.252 1.00 43.78 83 ARG A C 1
ATOM 643 O O . ARG A 1 83 ? 6.534 20.685 7.684 1.00 43.78 83 ARG A O 1
#

pLDDT: mean 84.18, std 13.7, range [43.78, 95.94]

Radius of gyration: 12.68 Å; Cα contacts (8 Å, |Δi|>4): 85; chains: 1; bounding box: 30×30×33 Å

Se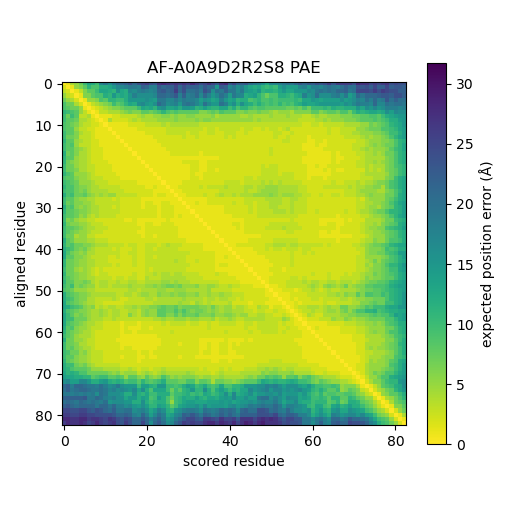condary structure (DSSP, 8-state):
--SS-HHHHHHHHHHHHHHHHHHHHTT---HHHHHHHHHTSHHHHHHHTT-HIIIIIS-HHHHHHHHHHHTT---PPPP----